Protein AF-A0A4Q3F600-F1 (afdb_monomer_lite)

Secondary structure (DSSP, 8-state):
-------PPPGGGSPTTHHHHHHHHTT--HHHHHHHHTT--S-HHHHHHHHHHHHHHHHHHHHHHHHHHHTT-

Sequence (73 aa):
MAESNKTSIAPSLLPKGWRTTIAQEFNISEATVYAYAAGLRKNEVVFQRLLALAEEKRISDLHIDKRLTALYK

Foldseek 3Di:
DDPPPLQAADVVLADPCLLVVLCVVVVHHSVVLNCVNRRVPPDVVSVVVRVVRSVVVVVVVVVVVVVVVVVVD

Structure (mmCIF, N/CA/C/O backbone):
data_AF-A0A4Q3F600-F1
#
_entry.id   AF-A0A4Q3F600-F1
#
loop_
_atom_site.group_PDB
_atom_site.id
_atom_site.type_symbol
_atom_site.label_atom_id
_atom_site.label_alt_id
_atom_site.label_comp_id
_atom_site.label_asym_id
_atom_site.label_entity_id
_atom_site.label_seq_id
_atom_site.pdbx_PDB_ins_code
_atom_site.Cartn_x
_atom_site.Cartn_y
_atom_site.Cartn_z
_atom_site.occupancy
_atom_site.B_iso_or_equiv
_atom_site.auth_seq_id
_atom_site.auth_comp_id
_atom_site.auth_asym_id
_atom_site.auth_atom_id
_atom_site.pdbx_PDB_model_num
ATOM 1 N N . MET A 1 1 ? -20.568 18.789 -11.780 1.00 37.97 1 MET A N 1
ATOM 2 C CA . MET A 1 1 ? -20.013 18.452 -10.449 1.00 37.97 1 MET A CA 1
ATOM 3 C C . MET A 1 1 ? -18.744 17.656 -10.697 1.00 37.97 1 MET A C 1
ATOM 5 O O . MET A 1 1 ? -18.807 16.726 -11.484 1.00 37.97 1 MET A O 1
ATOM 9 N N . ALA A 1 2 ? -17.601 18.104 -10.174 1.00 39.25 2 ALA A N 1
ATOM 10 C CA . ALA A 1 2 ? -16.274 17.661 -10.602 1.00 39.25 2 ALA A CA 1
ATOM 11 C C . ALA A 1 2 ? -16.082 16.138 -10.474 1.00 39.25 2 ALA A C 1
ATOM 13 O O . ALA A 1 2 ? -16.079 15.603 -9.362 1.00 39.25 2 ALA A O 1
ATOM 14 N N . GLU A 1 3 ? -15.889 15.466 -11.613 1.00 45.41 3 GLU A N 1
ATOM 15 C CA . GLU A 1 3 ? -15.313 14.124 -11.691 1.00 45.41 3 GLU A CA 1
ATOM 16 C C . GLU A 1 3 ? -13.940 14.183 -11.032 1.00 45.41 3 GLU A C 1
ATOM 18 O O . GLU A 1 3 ? -12.945 14.638 -11.596 1.00 45.41 3 GLU A O 1
ATOM 23 N N . SER A 1 4 ? -13.924 13.811 -9.756 1.00 45.94 4 SER A N 1
ATOM 24 C CA . SER A 1 4 ? -12.713 13.715 -8.966 1.00 45.94 4 SER A CA 1
ATOM 25 C C . SER A 1 4 ? -11.895 12.592 -9.573 1.00 45.94 4 SER A C 1
ATOM 27 O O . SER A 1 4 ? -12.112 11.422 -9.261 1.00 45.94 4 SER A O 1
ATOM 29 N N . ASN A 1 5 ? -10.979 12.972 -10.459 1.00 49.12 5 ASN A N 1
ATOM 30 C CA . ASN A 1 5 ? -9.954 12.137 -11.058 1.00 49.12 5 ASN A CA 1
ATOM 31 C C . ASN A 1 5 ? -9.020 11.674 -9.927 1.00 49.12 5 ASN A C 1
ATOM 33 O O . ASN A 1 5 ? -7.919 12.186 -9.721 1.00 49.12 5 ASN A O 1
ATOM 37 N N . LYS A 1 6 ? -9.518 10.770 -9.081 1.00 57.50 6 LYS A N 1
ATOM 38 C CA . LYS A 1 6 ? -8.795 10.189 -7.960 1.00 57.50 6 LYS A CA 1
ATOM 39 C C . LYS A 1 6 ? -7.791 9.204 -8.550 1.00 57.50 6 LYS A C 1
ATOM 41 O O . LYS A 1 6 ? -8.001 8.000 -8.480 1.00 57.50 6 LYS A O 1
ATOM 46 N N . THR A 1 7 ? -6.696 9.735 -9.113 1.00 67.44 7 THR A N 1
ATOM 47 C CA . THR A 1 7 ? -5.406 9.060 -9.361 1.00 67.44 7 THR A CA 1
ATOM 48 C C . THR A 1 7 ? -5.251 7.894 -8.392 1.00 67.44 7 THR A C 1
ATOM 50 O O . THR A 1 7 ? -5.091 8.085 -7.182 1.00 67.44 7 THR A O 1
ATOM 53 N N . SER A 1 8 ? -5.441 6.698 -8.917 1.00 77.94 8 SER A N 1
ATOM 54 C CA . SER A 1 8 ? -5.319 5.454 -8.177 1.00 77.94 8 SER A CA 1
ATOM 55 C C . SER A 1 8 ? -3.956 4.877 -8.525 1.00 77.94 8 SER A C 1
ATOM 57 O O . SER A 1 8 ? -3.503 5.001 -9.664 1.00 77.94 8 SER A O 1
ATOM 59 N N . ILE A 1 9 ? -3.280 4.268 -7.559 1.00 79.75 9 ILE A N 1
ATOM 60 C CA . ILE A 1 9 ? -1.988 3.631 -7.810 1.00 79.75 9 ILE A CA 1
ATOM 61 C C . ILE A 1 9 ? -2.272 2.173 -8.142 1.00 79.75 9 ILE A C 1
ATOM 63 O O . ILE A 1 9 ? -2.802 1.428 -7.315 1.00 79.75 9 ILE A O 1
ATOM 67 N N . ALA A 1 10 ? -1.934 1.762 -9.364 1.00 81.25 10 ALA A N 1
ATOM 68 C CA . ALA A 1 10 ? -2.089 0.375 -9.773 1.00 81.25 10 ALA A CA 1
ATOM 69 C C . ALA A 1 10 ? -1.209 -0.532 -8.883 1.00 81.25 10 ALA A C 1
ATOM 71 O O . ALA A 1 10 ? -0.008 -0.276 -8.760 1.00 81.25 10 ALA A O 1
ATOM 72 N N . PRO A 1 11 ? -1.748 -1.621 -8.299 1.00 79.06 11 PRO A N 1
ATOM 73 C CA . PRO A 1 11 ? -0.983 -2.515 -7.426 1.00 79.06 11 PRO A CA 1
ATOM 74 C C . PRO A 1 11 ? 0.256 -3.136 -8.085 1.00 79.06 11 PRO A C 1
ATOM 76 O O . PRO A 1 11 ? 1.185 -3.527 -7.385 1.00 79.06 11 PRO A O 1
ATOM 79 N N . SER A 1 12 ? 0.276 -3.228 -9.418 1.00 80.31 12 SER A N 1
ATOM 80 C CA . SER A 1 12 ? 1.409 -3.714 -10.214 1.00 80.31 12 SER A CA 1
ATOM 81 C C . SER A 1 12 ? 2.649 -2.822 -10.103 1.00 80.31 12 SER A C 1
ATOM 83 O O . SER A 1 12 ? 3.775 -3.324 -10.151 1.00 80.31 12 SER A O 1
ATOM 85 N N . LEU A 1 13 ? 2.450 -1.517 -9.908 1.00 81.00 13 LEU A N 1
ATOM 86 C CA . LEU A 1 13 ? 3.524 -0.536 -9.768 1.00 81.00 13 LEU A CA 1
ATOM 87 C C . LEU A 1 13 ? 4.164 -0.574 -8.379 1.00 81.00 13 LEU A C 1
ATOM 89 O O . LEU A 1 13 ? 5.287 -0.119 -8.213 1.00 81.00 13 LEU A O 1
ATOM 93 N N . LEU A 1 14 ? 3.490 -1.161 -7.391 1.00 84.75 14 LEU A N 1
ATOM 94 C CA . LEU A 1 14 ? 3.974 -1.228 -6.018 1.00 84.75 14 LEU A CA 1
ATOM 95 C C . LEU A 1 14 ? 4.819 -2.497 -5.772 1.00 84.75 14 LEU A C 1
ATOM 97 O O . LEU A 1 14 ? 4.605 -3.538 -6.412 1.00 84.75 14 LEU A O 1
ATOM 101 N N . PRO A 1 15 ? 5.817 -2.438 -4.875 1.00 84.62 15 PRO A N 1
ATOM 102 C CA . PRO A 1 15 ? 6.661 -3.585 -4.534 1.00 84.62 15 PRO A CA 1
ATOM 103 C C . PRO A 1 15 ? 5.886 -4.629 -3.724 1.00 84.62 15 PRO A C 1
ATOM 105 O O . PRO A 1 15 ? 4.913 -4.309 -3.049 1.00 84.62 15 PRO A O 1
ATOM 108 N N . LYS A 1 16 ? 6.298 -5.903 -3.756 1.00 86.50 16 LYS A N 1
ATOM 109 C CA . LYS A 1 16 ? 5.655 -6.935 -2.918 1.00 86.50 16 LYS A CA 1
ATOM 110 C C . LYS A 1 16 ? 5.733 -6.532 -1.439 1.00 86.50 16 LYS A C 1
ATOM 112 O O . LYS A 1 16 ? 6.771 -6.072 -0.986 1.00 86.50 16 LYS A O 1
ATOM 117 N N . GLY A 1 17 ? 4.634 -6.703 -0.703 1.00 87.00 17 GLY A N 1
ATOM 118 C CA . GLY A 1 17 ? 4.559 -6.339 0.719 1.00 87.00 17 GLY A CA 1
ATOM 119 C C . GLY A 1 17 ? 4.264 -4.861 1.010 1.00 87.00 17 GLY A C 1
ATOM 120 O O . GLY A 1 17 ? 4.145 -4.507 2.178 1.00 87.00 17 GLY A O 1
ATOM 121 N N . TRP A 1 18 ? 4.055 -4.014 -0.012 1.00 88.62 18 TRP A N 1
ATOM 122 C CA . TRP A 1 18 ? 3.788 -2.574 0.155 1.00 88.62 18 TRP A CA 1
ATOM 123 C C . TRP A 1 18 ? 2.681 -2.244 1.166 1.00 88.62 18 TRP A C 1
ATOM 125 O O . TRP A 1 18 ? 2.778 -1.252 1.885 1.00 88.62 18 TRP A O 1
ATOM 135 N N . ARG A 1 19 ? 1.631 -3.075 1.239 1.00 90.88 19 ARG A N 1
ATOM 136 C CA . ARG A 1 19 ? 0.513 -2.873 2.171 1.00 90.88 19 ARG A CA 1
ATOM 137 C C . ARG A 1 19 ? 0.982 -2.960 3.611 1.00 90.88 19 ARG A C 1
ATOM 139 O O . ARG A 1 19 ? 0.673 -2.068 4.388 1.00 90.88 19 ARG A O 1
ATOM 146 N N . THR A 1 20 ? 1.741 -4.003 3.930 1.00 92.00 20 THR A N 1
ATOM 147 C CA . THR A 1 20 ? 2.273 -4.261 5.266 1.00 92.00 20 THR A CA 1
ATOM 148 C C . THR A 1 20 ? 3.315 -3.213 5.649 1.00 92.00 20 THR A C 1
ATOM 150 O O . THR A 1 20 ? 3.253 -2.686 6.753 1.00 92.00 20 THR A O 1
ATOM 153 N N . THR A 1 21 ? 4.211 -2.832 4.729 1.00 89.69 21 THR A N 1
ATOM 154 C CA . THR A 1 21 ? 5.216 -1.782 4.974 1.00 89.69 21 THR A CA 1
ATOM 155 C C . THR A 1 21 ? 4.562 -0.456 5.361 1.00 89.69 21 THR A C 1
ATOM 157 O O . THR A 1 21 ? 4.876 0.102 6.407 1.00 89.69 21 THR A O 1
ATOM 160 N N . ILE A 1 22 ? 3.600 0.017 4.564 1.00 90.50 22 ILE A N 1
ATOM 161 C CA . ILE A 1 22 ? 2.902 1.281 4.834 1.00 90.50 22 ILE A CA 1
ATOM 162 C C . ILE A 1 22 ? 1.974 1.160 6.051 1.00 90.50 22 ILE A C 1
ATOM 164 O O . ILE A 1 22 ? 1.856 2.104 6.829 1.00 90.50 22 ILE A O 1
ATOM 168 N N . ALA A 1 23 ? 1.333 0.006 6.249 1.00 91.88 23 ALA A N 1
ATOM 169 C CA . ALA A 1 23 ? 0.529 -0.261 7.439 1.00 91.88 23 ALA A CA 1
ATOM 170 C C . ALA A 1 23 ? 1.358 -0.110 8.723 1.00 91.88 23 ALA A C 1
ATOM 172 O O . ALA A 1 23 ? 0.915 0.544 9.664 1.00 91.88 23 ALA A O 1
ATOM 173 N N . GLN A 1 24 ? 2.577 -0.655 8.737 1.00 92.06 24 GLN A N 1
ATOM 174 C CA . GLN A 1 24 ? 3.501 -0.546 9.865 1.00 92.06 24 GLN A CA 1
ATOM 175 C C . GLN A 1 24 ? 4.059 0.873 10.029 1.00 92.06 24 GLN A C 1
ATOM 177 O O . GLN A 1 24 ? 4.065 1.389 11.142 1.00 92.06 24 GLN A O 1
ATOM 182 N N . GLU A 1 25 ? 4.476 1.520 8.937 1.00 91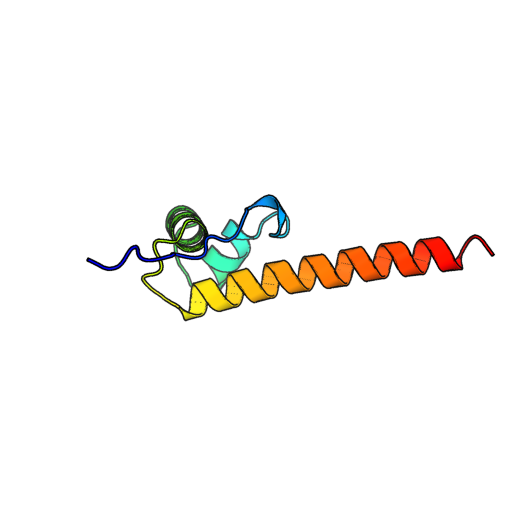.31 25 GLU A N 1
ATOM 183 C CA . GLU A 1 25 ? 5.069 2.868 8.956 1.00 91.31 25 GLU A CA 1
ATOM 184 C C . GLU A 1 25 ? 4.095 3.927 9.495 1.00 91.31 25 GLU A C 1
ATOM 186 O O . GLU A 1 25 ? 4.483 4.791 10.277 1.00 91.31 25 GLU A O 1
ATOM 191 N N . PHE A 1 26 ? 2.816 3.834 9.123 1.00 89.31 26 PHE A N 1
ATOM 192 C CA . PHE A 1 26 ? 1.786 4.793 9.534 1.00 89.31 26 PHE A CA 1
ATOM 193 C C . PHE A 1 26 ? 0.891 4.291 10.674 1.00 89.31 26 PHE A C 1
ATOM 195 O O . PHE A 1 26 ? -0.038 4.996 11.063 1.00 89.31 26 PHE A O 1
ATOM 202 N N . ASN A 1 27 ? 1.158 3.095 11.207 1.00 91.69 27 ASN A N 1
ATOM 203 C CA . ASN A 1 27 ? 0.353 2.432 12.237 1.00 91.69 27 ASN A CA 1
ATOM 204 C C . ASN A 1 27 ? -1.152 2.369 11.884 1.00 91.69 27 ASN A C 1
ATOM 206 O O . ASN A 1 27 ? -2.028 2.714 12.679 1.00 91.69 27 ASN A O 1
ATOM 210 N N . ILE A 1 28 ? -1.450 1.962 10.647 1.00 90.31 28 ILE A N 1
ATOM 211 C CA . ILE A 1 28 ? -2.805 1.824 10.089 1.00 90.31 28 ILE A CA 1
ATOM 212 C C . ILE A 1 28 ? -3.033 0.405 9.569 1.00 90.31 28 ILE A C 1
ATOM 214 O O . ILE A 1 28 ? -2.097 -0.347 9.331 1.00 90.31 28 ILE A O 1
ATOM 218 N N . SER A 1 29 ? -4.290 0.020 9.342 1.00 92.44 29 SER A N 1
ATOM 219 C CA . SER A 1 29 ? -4.597 -1.307 8.799 1.00 92.44 29 SER A CA 1
ATOM 220 C C . SER A 1 29 ? -4.269 -1.422 7.305 1.00 92.44 29 SER A C 1
ATOM 222 O O . SER A 1 29 ? -4.458 -0.478 6.534 1.00 92.44 29 SER A O 1
ATOM 224 N N . GLU A 1 30 ? -3.873 -2.618 6.859 1.00 90.44 30 GLU A N 1
ATOM 225 C CA . GLU A 1 30 ? -3.615 -2.902 5.436 1.00 90.44 30 GLU A CA 1
ATOM 226 C C . GLU A 1 30 ? -4.827 -2.615 4.536 1.00 90.44 30 GLU A C 1
ATOM 228 O O . GLU A 1 30 ? -4.674 -2.181 3.393 1.00 90.44 30 GLU A O 1
ATOM 233 N N . ALA A 1 31 ? -6.044 -2.807 5.055 1.00 89.50 31 ALA A N 1
ATOM 234 C CA . ALA A 1 31 ? -7.279 -2.456 4.356 1.00 89.50 31 ALA A CA 1
ATOM 235 C C . ALA A 1 31 ? -7.379 -0.942 4.093 1.00 89.50 31 ALA A C 1
ATOM 237 O O . ALA A 1 31 ? -7.782 -0.522 3.008 1.00 89.50 31 ALA A O 1
ATOM 238 N N . THR A 1 32 ? -6.954 -0.123 5.058 1.00 88.62 32 THR A N 1
ATOM 239 C CA . THR A 1 32 ? -6.897 1.340 4.915 1.00 88.62 32 THR A CA 1
ATOM 240 C C . THR A 1 32 ? -5.858 1.740 3.871 1.00 88.62 32 THR A C 1
ATOM 242 O O . THR A 1 32 ? -6.126 2.576 3.010 1.00 88.62 32 THR A O 1
ATOM 245 N N . VAL A 1 33 ? -4.696 1.085 3.889 1.00 89.12 33 VAL A N 1
ATOM 246 C CA . VAL A 1 33 ? -3.619 1.294 2.910 1.00 89.12 33 VAL A CA 1
ATOM 247 C C . VAL A 1 33 ? -4.091 0.965 1.489 1.00 89.12 33 VAL A C 1
ATOM 249 O O . VAL A 1 33 ? -3.858 1.733 0.554 1.00 89.12 33 VAL A O 1
ATOM 252 N N . TYR A 1 34 ? -4.821 -0.142 1.326 1.00 87.38 34 TYR A N 1
ATOM 253 C CA . TYR A 1 34 ? -5.420 -0.523 0.049 1.00 87.38 34 TYR A CA 1
ATOM 254 C C . TYR A 1 34 ? -6.464 0.493 -0.432 1.00 87.38 34 TYR A C 1
ATOM 256 O O . TYR A 1 34 ? -6.447 0.881 -1.600 1.00 87.38 34 TYR A O 1
ATOM 264 N N . ALA A 1 35 ? -7.324 0.984 0.465 1.00 87.50 35 ALA A N 1
ATOM 265 C CA . ALA A 1 35 ? -8.288 2.031 0.138 1.00 87.50 35 ALA A CA 1
ATOM 266 C C . ALA A 1 35 ? -7.589 3.316 -0.346 1.00 87.50 35 ALA A C 1
ATOM 268 O O . ALA A 1 35 ? -8.018 3.927 -1.326 1.00 87.50 35 ALA A O 1
ATOM 269 N N . TYR A 1 36 ? -6.475 3.704 0.280 1.00 86.69 36 TYR A N 1
ATOM 270 C CA . TYR A 1 36 ? -5.692 4.866 -0.147 1.00 86.69 36 TYR A CA 1
ATOM 271 C C . TYR A 1 36 ? -5.083 4.689 -1.537 1.00 86.69 36 TYR A C 1
ATOM 273 O O . TYR A 1 36 ? -5.199 5.600 -2.361 1.00 86.69 36 TYR A O 1
ATOM 281 N N . ALA A 1 37 ? -4.533 3.511 -1.842 1.00 84.50 37 ALA A N 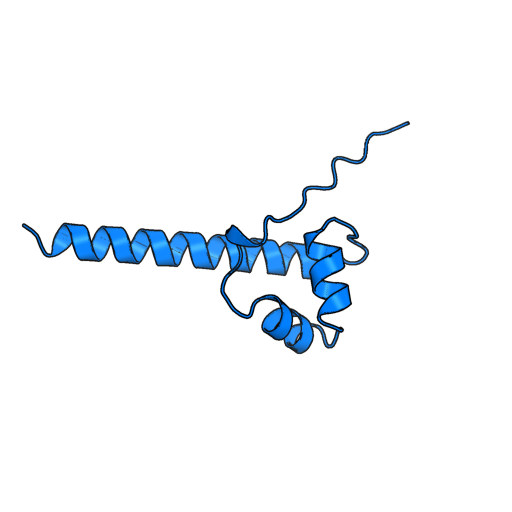1
ATOM 282 C CA . ALA A 1 37 ? -4.074 3.188 -3.193 1.00 84.50 37 ALA A CA 1
ATOM 283 C C . ALA A 1 37 ? -5.223 3.216 -4.223 1.00 84.50 37 ALA A C 1
ATOM 285 O O . ALA A 1 37 ? -5.031 3.687 -5.343 1.00 84.50 37 ALA A O 1
ATOM 286 N N . ALA A 1 38 ? -6.429 2.794 -3.828 1.00 83.50 38 ALA A N 1
ATOM 287 C CA . ALA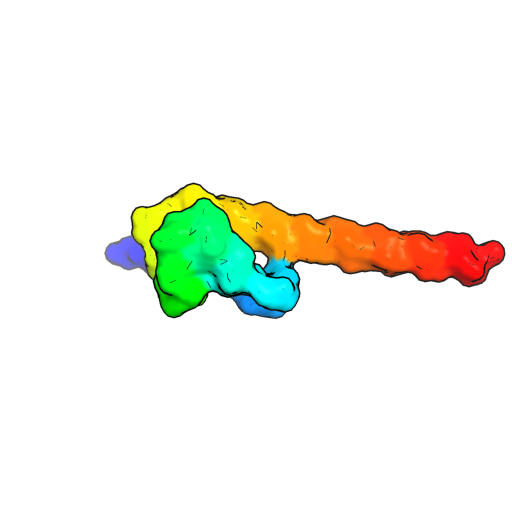 A 1 38 ? -7.641 2.819 -4.652 1.00 83.50 38 ALA A CA 1
ATOM 288 C C . ALA A 1 38 ? -8.275 4.220 -4.813 1.00 83.50 38 ALA A C 1
ATOM 290 O O . ALA A 1 38 ? -9.311 4.357 -5.458 1.00 83.50 38 ALA A O 1
ATOM 291 N N . GLY A 1 39 ? -7.683 5.272 -4.237 1.00 78.44 39 GLY A N 1
ATOM 292 C CA . GLY A 1 39 ? -8.152 6.652 -4.400 1.00 78.44 39 GLY A CA 1
ATOM 293 C C . GLY A 1 39 ? -9.053 7.173 -3.273 1.00 78.44 39 GLY A C 1
ATOM 294 O O . GLY A 1 39 ? -9.470 8.333 -3.310 1.00 78.44 39 GLY A O 1
ATOM 295 N N . LEU A 1 40 ? -9.307 6.394 -2.216 1.00 80.31 40 LEU A N 1
ATOM 296 C CA . LEU A 1 40 ? -9.982 6.844 -0.985 1.00 80.31 40 LEU A CA 1
ATOM 297 C C . LEU A 1 40 ? -9.039 7.667 -0.084 1.00 80.31 40 LEU A C 1
ATOM 299 O O . LEU A 1 40 ? -8.952 7.449 1.121 1.00 80.31 40 LEU A O 1
ATOM 303 N N . ARG A 1 41 ? -8.324 8.632 -0.675 1.00 72.69 41 ARG A N 1
ATOM 304 C CA . ARG A 1 41 ? -7.300 9.462 -0.025 1.00 72.69 41 ARG A CA 1
ATOM 305 C C . ARG A 1 41 ? -7.911 10.354 1.057 1.00 72.69 41 ARG A C 1
ATOM 307 O O . ARG A 1 41 ? -8.373 11.453 0.774 1.00 72.69 41 ARG A O 1
ATOM 314 N N . LYS A 1 42 ? -7.916 9.872 2.299 1.00 73.31 42 LYS A N 1
ATOM 315 C CA . LYS A 1 42 ? -8.174 10.706 3.485 1.00 73.31 42 LYS A CA 1
ATOM 316 C C . LYS A 1 42 ? -6.892 11.322 4.046 1.00 73.31 42 LYS A C 1
ATOM 318 O O . LYS A 1 42 ? -6.967 12.286 4.793 1.00 73.31 42 LYS A O 1
ATOM 323 N N . ASN A 1 43 ? -5.735 10.760 3.689 1.00 78.69 43 ASN A N 1
ATOM 324 C CA . ASN A 1 43 ? -4.423 11.220 4.122 1.00 78.69 43 ASN A CA 1
ATOM 325 C C . ASN A 1 43 ? -3.457 11.240 2.925 1.00 78.69 43 ASN A C 1
ATOM 327 O O . ASN A 1 43 ? -3.087 10.189 2.396 1.00 78.69 43 ASN A O 1
ATOM 331 N N . GLU A 1 44 ? -3.073 12.440 2.487 1.00 82.69 44 GLU A N 1
ATOM 332 C CA . GLU A 1 44 ? -2.168 12.641 1.347 1.00 82.69 44 GLU A CA 1
ATOM 333 C C . GLU A 1 44 ? -0.744 12.152 1.614 1.00 82.69 44 GLU A C 1
ATOM 335 O O . GLU A 1 44 ? -0.088 11.695 0.682 1.00 82.69 44 GLU A O 1
ATOM 340 N N . VAL A 1 45 ? -0.282 12.158 2.868 1.00 87.00 45 VAL A N 1
ATOM 341 C CA . VAL A 1 45 ? 1.077 11.718 3.223 1.00 87.00 45 VAL A CA 1
ATOM 342 C C . VAL A 1 45 ? 1.262 10.235 2.909 1.00 87.00 45 VAL A C 1
ATOM 344 O O . VAL A 1 45 ? 2.249 9.840 2.289 1.00 87.00 45 VAL A O 1
ATOM 347 N N . VAL A 1 46 ? 0.268 9.414 3.256 1.00 85.56 46 VAL A N 1
ATOM 348 C CA . VAL A 1 46 ? 0.300 7.973 2.969 1.00 85.56 46 VAL A CA 1
ATOM 349 C C . VAL A 1 46 ? 0.290 7.717 1.461 1.00 85.56 46 VAL A C 1
ATOM 351 O O . VAL A 1 46 ? 0.982 6.831 0.965 1.00 85.56 46 VAL A O 1
ATOM 354 N N . PHE A 1 47 ? -0.467 8.520 0.712 1.00 85.06 47 PHE A N 1
ATOM 355 C CA . PHE A 1 47 ? -0.526 8.415 -0.743 1.00 85.06 47 PHE A CA 1
ATOM 356 C C . PHE A 1 47 ? 0.797 8.811 -1.415 1.00 85.06 47 PHE A C 1
ATOM 358 O O . PHE A 1 47 ? 1.256 8.108 -2.312 1.00 85.06 47 PHE A O 1
ATOM 365 N N . GLN A 1 48 ? 1.444 9.884 -0.954 1.00 86.69 48 GLN A N 1
ATOM 366 C CA . GLN A 1 48 ? 2.779 10.276 -1.416 1.00 86.69 48 GLN A CA 1
ATOM 367 C C . GLN A 1 48 ? 3.816 9.186 -1.126 1.00 86.69 48 GLN A C 1
ATOM 369 O O . GLN A 1 48 ? 4.648 8.882 -1.977 1.00 86.69 48 GLN A O 1
ATOM 374 N N . ARG A 1 49 ? 3.729 8.520 0.033 1.00 88.88 49 ARG A N 1
ATOM 375 C CA . ARG A 1 49 ? 4.627 7.402 0.347 1.00 88.88 49 ARG A CA 1
ATOM 376 C C . ARG A 1 49 ? 4.401 6.191 -0.561 1.00 88.88 49 ARG A C 1
ATOM 378 O O . ARG A 1 49 ? 5.365 5.570 -0.999 1.00 88.88 49 ARG A O 1
ATOM 385 N N . LEU A 1 50 ? 3.146 5.886 -0.896 1.00 86.38 50 LEU A N 1
ATOM 386 C CA . LEU A 1 50 ? 2.818 4.855 -1.885 1.00 86.38 50 LEU A CA 1
ATOM 387 C C . LEU A 1 50 ? 3.370 5.200 -3.278 1.00 86.38 50 LEU A C 1
ATOM 389 O O . LEU A 1 50 ? 3.877 4.312 -3.960 1.00 86.38 50 LEU A O 1
ATOM 393 N N . LEU A 1 51 ? 3.310 6.470 -3.694 1.00 85.31 51 LEU A N 1
ATOM 394 C CA . LEU A 1 51 ? 3.934 6.919 -4.944 1.00 85.31 51 LEU A CA 1
ATOM 395 C C . LEU A 1 51 ? 5.454 6.734 -4.912 1.00 85.31 51 LEU A C 1
ATOM 397 O O . LEU A 1 51 ? 6.003 6.153 -5.845 1.00 85.31 51 LEU A O 1
ATOM 401 N N . ALA A 1 52 ? 6.107 7.136 -3.819 1.00 86.62 52 ALA A N 1
ATOM 402 C CA . ALA A 1 52 ? 7.545 6.956 -3.648 1.00 86.62 52 ALA A CA 1
ATOM 403 C C . ALA A 1 52 ? 7.952 5.475 -3.749 1.00 86.62 52 ALA A C 1
ATOM 405 O O . ALA A 1 52 ? 8.868 5.147 -4.495 1.00 86.62 52 ALA A O 1
ATOM 406 N N . LEU A 1 53 ? 7.216 4.561 -3.101 1.00 86.19 53 LEU A N 1
ATOM 407 C CA . LEU A 1 53 ? 7.469 3.116 -3.211 1.00 86.19 53 LEU A CA 1
ATOM 408 C C . LEU A 1 53 ? 7.325 2.592 -4.647 1.00 86.19 53 LEU A C 1
ATOM 410 O O . LEU A 1 53 ? 8.063 1.696 -5.065 1.00 86.19 53 LEU A O 1
ATOM 414 N N . ALA A 1 54 ? 6.355 3.116 -5.399 1.00 84.31 54 ALA A N 1
ATOM 415 C CA . ALA A 1 54 ? 6.172 2.746 -6.796 1.00 84.31 54 ALA A CA 1
ATOM 416 C C . ALA A 1 54 ? 7.329 3.253 -7.678 1.00 84.31 54 ALA A C 1
ATOM 418 O O . ALA A 1 54 ? 7.784 2.539 -8.576 1.00 84.31 54 ALA A O 1
ATOM 419 N N . GLU A 1 55 ? 7.844 4.454 -7.405 1.00 82.38 55 GLU A N 1
ATOM 420 C CA . GLU A 1 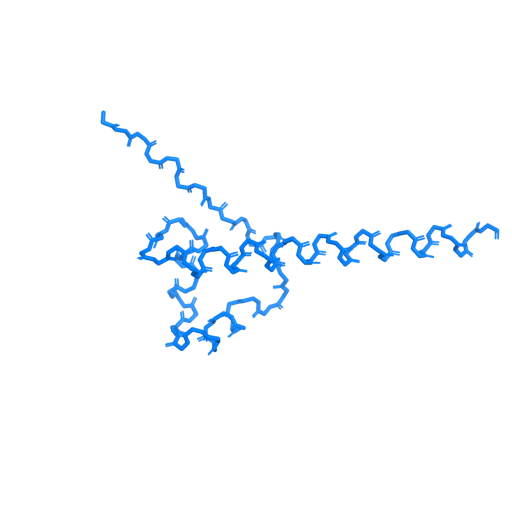55 ? 9.031 4.991 -8.078 1.00 82.38 55 GLU A CA 1
ATOM 421 C C . GLU A 1 55 ? 10.311 4.236 -7.703 1.00 82.38 55 GLU A 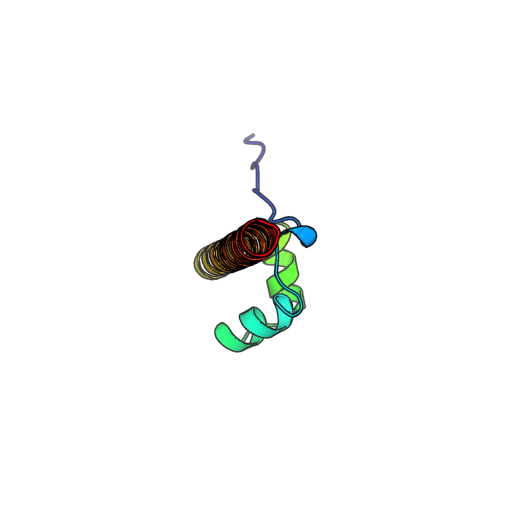C 1
ATOM 423 O O . GLU A 1 55 ? 11.082 3.886 -8.596 1.00 82.38 55 GLU A O 1
ATOM 428 N N . GLU A 1 56 ? 10.515 3.905 -6.424 1.00 79.12 56 GLU A N 1
ATOM 429 C CA . GLU A 1 56 ? 11.662 3.114 -5.957 1.00 79.12 56 GLU A CA 1
ATOM 430 C C . GLU A 1 56 ? 11.725 1.759 -6.667 1.00 79.12 56 GLU A C 1
ATOM 432 O O . GLU A 1 56 ? 12.772 1.389 -7.205 1.00 79.12 56 GLU A O 1
ATOM 437 N N . LYS A 1 57 ? 10.588 1.055 -6.772 1.00 73.38 57 LYS A N 1
ATOM 438 C CA . LYS A 1 57 ? 10.508 -0.197 -7.537 1.00 73.38 57 LYS A CA 1
ATOM 439 C C . LYS A 1 57 ? 10.911 0.015 -8.995 1.00 73.38 57 LYS A C 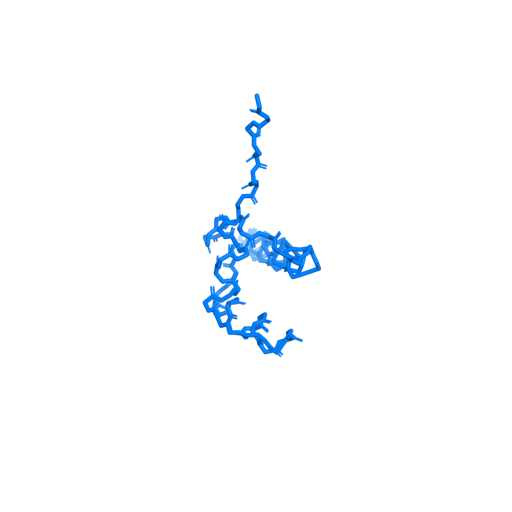1
ATOM 441 O O . LYS A 1 57 ? 11.694 -0.768 -9.525 1.00 73.38 57 LYS A O 1
ATOM 446 N N . ARG A 1 58 ? 10.406 1.073 -9.637 1.00 70.12 58 ARG A N 1
ATOM 447 C CA . ARG A 1 58 ? 10.706 1.384 -11.042 1.00 70.12 58 ARG A CA 1
ATOM 448 C C . ARG A 1 58 ? 12.194 1.675 -11.261 1.00 70.12 58 ARG A C 1
ATOM 450 O O . ARG A 1 58 ? 12.746 1.263 -12.278 1.00 70.12 58 ARG A O 1
ATOM 457 N N . ILE A 1 59 ? 12.847 2.358 -10.321 1.00 65.38 59 ILE A N 1
ATOM 458 C CA . ILE A 1 59 ? 14.286 2.645 -10.381 1.00 65.38 59 ILE A CA 1
ATOM 459 C C . ILE A 1 59 ? 15.108 1.367 -10.165 1.00 65.38 59 ILE A C 1
ATOM 461 O O . ILE A 1 59 ? 16.084 1.152 -10.886 1.00 65.38 59 ILE A O 1
ATOM 465 N N . SER A 1 60 ? 14.723 0.508 -9.214 1.00 64.31 60 SER A N 1
ATOM 466 C CA . SER A 1 60 ? 15.395 -0.777 -8.984 1.00 64.31 60 SER A CA 1
ATOM 467 C C . SER A 1 60 ? 15.291 -1.716 -10.188 1.00 64.31 60 SER A C 1
ATOM 469 O O . SER A 1 60 ? 16.309 -2.280 -10.586 1.00 64.31 60 SER A O 1
ATOM 471 N N . ASP A 1 61 ? 14.111 -1.838 -10.804 1.00 60.94 61 ASP A N 1
ATOM 472 C CA . ASP A 1 61 ? 13.902 -2.656 -12.011 1.00 60.94 61 ASP A CA 1
ATOM 473 C C . ASP A 1 61 ? 14.775 -2.153 -13.177 1.00 60.94 61 ASP A C 1
ATOM 475 O O . ASP A 1 61 ? 15.514 -2.919 -13.794 1.00 60.94 61 ASP A O 1
ATOM 479 N N . LEU A 1 62 ? 14.806 -0.830 -13.397 1.00 64.19 62 LEU A N 1
ATOM 480 C CA . LEU A 1 62 ? 15.634 -0.204 -14.435 1.00 64.19 62 LEU A CA 1
ATOM 481 C C . LEU A 1 62 ? 17.144 -0.421 -14.210 1.00 64.19 62 LEU A C 1
ATOM 483 O O . LEU A 1 62 ? 17.913 -0.544 -15.167 1.00 64.19 62 LEU A O 1
ATOM 487 N N . HIS A 1 63 ? 17.593 -0.456 -12.951 1.00 59.31 63 HIS A N 1
ATOM 488 C CA . HIS A 1 63 ? 18.996 -0.715 -12.615 1.00 59.31 63 HIS A CA 1
ATOM 489 C C . HIS A 1 63 ? 19.406 -2.172 -12.854 1.00 59.31 63 HIS A C 1
ATOM 491 O O . HIS A 1 63 ? 20.550 -2.418 -13.251 1.00 59.31 63 HIS A O 1
ATOM 497 N N . ILE A 1 64 ? 18.501 -3.128 -12.624 1.00 58.94 64 ILE A N 1
ATOM 498 C CA . ILE A 1 64 ? 18.751 -4.551 -12.892 1.00 58.94 64 ILE A CA 1
ATOM 499 C C . ILE A 1 64 ? 18.929 -4.769 -14.397 1.00 58.94 64 ILE A C 1
ATOM 501 O O . ILE A 1 64 ? 19.919 -5.376 -14.810 1.00 58.94 64 ILE A O 1
ATOM 505 N N . ASP A 1 65 ? 18.053 -4.184 -15.215 1.00 57.50 65 ASP A N 1
ATOM 506 C CA . ASP A 1 65 ? 18.111 -4.302 -16.675 1.00 57.50 65 ASP A CA 1
ATOM 507 C C . ASP A 1 65 ? 19.424 -3.738 -17.253 1.00 57.50 65 ASP A C 1
ATOM 509 O O . ASP A 1 65 ? 20.108 -4.379 -18.059 1.00 57.50 65 ASP A O 1
ATOM 513 N N . LYS A 1 66 ? 19.874 -2.575 -16.753 1.00 57.31 66 LYS A N 1
ATOM 514 C CA . LYS A 1 66 ? 21.167 -1.994 -17.156 1.00 57.31 66 LYS A CA 1
ATOM 515 C C . LYS A 1 66 ? 22.370 -2.849 -16.752 1.00 57.31 66 LYS A C 1
ATOM 517 O O . LYS A 1 66 ? 23.319 -2.940 -17.531 1.00 57.31 66 LYS A O 1
ATOM 522 N N . ARG A 1 67 ? 22.364 -3.469 -15.564 1.00 59.47 67 ARG A N 1
ATOM 523 C CA . ARG A 1 67 ? 23.472 -4.348 -15.139 1.00 59.47 67 ARG A CA 1
ATOM 524 C C . ARG A 1 67 ? 23.521 -5.639 -15.952 1.00 59.47 67 ARG A C 1
ATOM 526 O O . ARG A 1 67 ? 24.618 -6.078 -16.281 1.00 59.47 67 ARG A O 1
ATOM 533 N N . LEU A 1 68 ? 22.372 -6.209 -16.312 1.00 56.81 68 LEU A N 1
ATOM 534 C CA . LEU A 1 68 ? 22.311 -7.394 -17.174 1.00 56.81 68 LEU A CA 1
ATOM 535 C C . LEU A 1 68 ? 22.780 -7.083 -18.600 1.00 56.81 68 LEU A C 1
ATOM 537 O O . LEU A 1 68 ? 23.550 -7.852 -19.169 1.00 56.81 68 LEU A O 1
ATOM 541 N N . THR A 1 69 ? 22.412 -5.917 -19.136 1.00 54.72 69 THR A N 1
ATOM 542 C CA . THR A 1 69 ? 22.864 -5.478 -20.468 1.00 54.72 69 THR A CA 1
ATOM 543 C C . THR A 1 69 ? 24.382 -5.251 -20.518 1.00 54.72 69 THR A C 1
ATOM 545 O O . THR A 1 69 ? 25.016 -5.506 -21.538 1.00 54.72 69 THR A O 1
ATOM 548 N N . ALA A 1 70 ? 24.994 -4.801 -19.417 1.00 57.47 70 ALA A N 1
ATOM 549 C CA . ALA A 1 70 ? 26.434 -4.544 -19.346 1.00 57.47 70 ALA A CA 1
ATOM 550 C C . ALA A 1 70 ? 27.300 -5.813 -19.203 1.00 57.47 70 ALA A C 1
ATOM 552 O O . ALA A 1 70 ? 28.497 -5.747 -19.461 1.00 57.47 70 ALA A O 1
ATOM 553 N N . LEU A 1 71 ? 26.722 -6.951 -18.800 1.00 57.56 71 LEU A N 1
ATOM 554 C CA . LEU A 1 71 ? 27.438 -8.227 -18.634 1.00 57.56 71 LEU A CA 1
ATOM 555 C C . LEU A 1 71 ? 27.475 -9.086 -19.911 1.00 57.56 71 LEU A C 1
ATOM 557 O O . LEU A 1 71 ? 28.158 -10.104 -19.931 1.00 57.56 71 LEU A O 1
ATOM 561 N N . TYR A 1 72 ? 26.766 -8.680 -20.967 1.00 53.03 72 TYR A N 1
ATOM 562 C CA . TYR A 1 72 ? 26.699 -9.381 -22.257 1.00 53.03 72 TYR A CA 1
ATOM 563 C C . TYR A 1 72 ? 27.535 -8.714 -23.368 1.00 53.03 72 TYR A C 1
ATOM 565 O O . TYR A 1 72 ? 27.254 -8.919 -24.550 1.00 53.03 72 TYR A O 1
ATOM 573 N N . LYS A 1 73 ? 28.545 -7.907 -23.015 1.00 49.31 73 LYS A N 1
ATOM 574 C CA . LYS A 1 73 ? 29.430 -7.237 -23.980 1.00 49.31 73 LYS A CA 1
ATOM 575 C C . LYS A 1 73 ? 30.878 -7.678 -23.861 1.00 49.31 73 LYS A C 1
ATOM 577 O O . LYS A 1 73 ? 31.358 -7.781 -22.713 1.00 49.31 73 LYS A O 1
#

pLDDT: mean 76.06, std 14.94, range [37.97, 92.44]

Radius of gyration: 15.31 Å; chains: 1; bounding box: 49×28×36 Å